Protein AF-X6F5I8-F1 (afdb_monomer)

Mean predicted aligned error: 5.51 Å

Solvent-accessible surface area (backbone atoms only — not comparable to full-atom values): 9356 Å² total; per-residue (Å²): 115,77,72,53,68,71,57,50,48,56,45,33,54,52,54,50,56,50,34,59,76,64,43,52,84,74,47,50,75,66,53,51,53,50,50,47,50,49,48,40,67,35,57,87,44,19,46,54,45,37,76,39,42,62,64,88,47,36,48,54,44,46,50,69,64,48,44,43,56,51,59,52,51,62,67,62,45,57,64,66,54,29,56,79,69,73,42,61,95,81,60,56,66,75,42,80,44,80,78,56,20,33,38,31,32,71,86,34,40,27,37,26,38,45,47,38,90,46,44,68,58,36,52,48,51,36,38,56,48,23,73,76,52,47,42,32,36,36,41,35,25,31,68,24,61,74,80,46,66,44,71,72,52,40,46,58,56,52,52,52,31,50,78,60,60,33,76,38,81,44,82,37,107

Foldseek 3Di:
DDDDPVLLVVLLVVVLVVCVVVVVQPDDPVRVVVVLVVQCPDCSRVVSVVVVDPSVCSSVCCPVPRCVVVVQVVQLDCVVVCVVVVHDPPFAFPDFDRVQTWTQTPQQETEGEDAPVCLVRRLVVLLVVVVVTGAQEEYEHEPCPDQNPDPVSVVVSVVSSVVSRYNYYHYHD

Radius of gyration: 19.15 Å; Cα contacts (8 Å, |Δi|>4): 226; chains: 1; bounding box: 44×35×49 Å

pLDDT: mean 92.98, std 5.86, range [57.12, 98.31]

Structure (mmCIF, N/CA/C/O backbone):
data_AF-X6F5I8-F1
#
_entry.id   AF-X6F5I8-F1
#
loop_
_atom_site.group_PDB
_atom_site.id
_atom_site.type_symbol
_atom_site.label_atom_id
_atom_site.label_alt_id
_atom_site.label_comp_id
_atom_site.label_asym_id
_atom_site.label_entity_id
_atom_site.label_seq_id
_atom_site.pdbx_PDB_ins_code
_atom_site.Cartn_x
_atom_site.Cartn_y
_atom_site.Cartn_z
_atom_site.occupancy
_atom_site.B_iso_or_equiv
_atom_site.auth_seq_id
_atom_site.auth_comp_id
_atom_site.auth_asym_id
_atom_site.auth_atom_id
_atom_site.pdbx_PDB_model_num
ATOM 1 N N . MET A 1 1 ? -8.948 -4.725 31.189 1.00 57.12 1 MET A N 1
ATOM 2 C CA . MET A 1 1 ? -9.570 -5.929 30.594 1.00 57.12 1 MET A CA 1
ATOM 3 C C . MET A 1 1 ? -9.121 -6.039 29.146 1.00 57.12 1 MET A C 1
ATOM 5 O O . MET A 1 1 ? -8.841 -5.011 28.542 1.00 57.12 1 MET A O 1
ATOM 9 N N . SER A 1 2 ? -8.988 -7.248 28.600 1.00 82.06 2 SER A N 1
ATOM 10 C CA . SER A 1 2 ? -8.694 -7.448 27.177 1.00 82.06 2 SER A CA 1
ATOM 11 C C . SER A 1 2 ? -9.994 -7.665 26.400 1.00 82.06 2 SER A C 1
ATOM 13 O O . SER A 1 2 ? -10.927 -8.293 26.896 1.00 82.06 2 SER A O 1
ATOM 15 N N . VAL A 1 3 ? -10.069 -7.135 25.177 1.00 90.00 3 VAL A N 1
ATOM 16 C CA . VAL A 1 3 ? -11.210 -7.378 24.282 1.00 90.00 3 VAL A CA 1
ATOM 17 C C . VAL A 1 3 ? -11.253 -8.873 23.934 1.00 90.00 3 VAL A C 1
ATOM 19 O O . VAL A 1 3 ? -10.246 -9.387 23.434 1.00 90.00 3 VAL A O 1
ATOM 22 N N . PRO A 1 4 ? -12.383 -9.579 24.136 1.00 95.12 4 PRO A N 1
ATOM 23 C CA . PRO A 1 4 ? -12.500 -10.988 23.775 1.00 95.12 4 PRO A CA 1
ATOM 24 C C . PRO A 1 4 ? -12.193 -11.236 22.293 1.00 95.12 4 PRO A C 1
ATOM 26 O O . PRO A 1 4 ? -12.643 -10.490 21.422 1.00 95.12 4 PRO A O 1
ATOM 29 N N . THR A 1 5 ? -11.482 -12.323 21.982 1.00 93.69 5 THR A N 1
ATOM 30 C CA . THR A 1 5 ? -10.997 -12.621 20.620 1.00 93.69 5 THR A CA 1
ATOM 31 C C . THR A 1 5 ? -12.113 -12.652 19.574 1.00 93.69 5 THR A C 1
ATOM 33 O O . THR A 1 5 ? -11.933 -12.137 18.471 1.00 93.69 5 THR A O 1
ATOM 36 N N . LYS A 1 6 ? -13.288 -13.197 19.922 1.00 94.62 6 LYS A N 1
ATOM 37 C CA . LYS A 1 6 ? -14.459 -13.244 19.030 1.00 94.62 6 LYS A CA 1
ATOM 38 C C . LYS A 1 6 ? -14.972 -11.842 18.680 1.00 94.62 6 LYS A C 1
ATOM 40 O O . LYS A 1 6 ? -15.241 -11.571 17.515 1.00 94.62 6 LYS A O 1
ATOM 45 N N . ILE A 1 7 ? -15.047 -10.951 19.671 1.00 94.88 7 ILE A N 1
ATOM 46 C CA . ILE A 1 7 ? -15.461 -9.552 19.486 1.00 94.88 7 ILE A CA 1
ATOM 47 C C . ILE A 1 7 ? -14.418 -8.800 18.665 1.00 94.88 7 ILE A C 1
ATOM 49 O O . ILE A 1 7 ? -14.757 -8.147 17.682 1.00 94.88 7 ILE A O 1
ATOM 53 N N . LYS A 1 8 ? -13.135 -8.962 19.008 1.00 94.81 8 LYS A N 1
ATOM 54 C CA . LYS A 1 8 ? -12.023 -8.372 18.259 1.00 94.81 8 LYS A CA 1
ATOM 55 C C . LYS A 1 8 ? -12.079 -8.759 16.781 1.00 94.81 8 LYS A C 1
ATOM 57 O O . LYS A 1 8 ? -11.935 -7.886 15.932 1.00 94.81 8 LYS A O 1
ATOM 62 N N . LYS A 1 9 ? -12.296 -10.044 16.479 1.00 94.81 9 LYS A N 1
ATOM 63 C CA . LYS A 1 9 ? -12.412 -10.543 15.103 1.00 94.81 9 LYS A CA 1
ATOM 64 C C . LYS A 1 9 ? -13.622 -9.939 14.386 1.00 94.81 9 LYS A C 1
ATOM 66 O O . LYS A 1 9 ? -13.445 -9.381 13.316 1.00 94.81 9 LYS A O 1
ATOM 71 N N . ALA A 1 10 ? -14.806 -9.958 14.997 1.00 96.19 10 ALA A N 1
ATOM 72 C CA . ALA A 1 10 ? -16.014 -9.400 14.382 1.00 96.19 10 ALA A CA 1
ATOM 73 C C . ALA A 1 10 ? -15.878 -7.903 14.044 1.00 96.19 10 ALA A C 1
ATOM 75 O O . ALA A 1 10 ? -16.260 -7.472 12.958 1.00 96.19 10 ALA A O 1
ATOM 76 N N . ILE A 1 11 ? -15.293 -7.111 14.949 1.00 96.81 11 ILE A N 1
ATOM 77 C CA . ILE A 1 11 ? -15.052 -5.681 14.712 1.00 96.81 11 ILE A CA 1
ATOM 78 C C . ILE A 1 11 ? -13.969 -5.482 13.649 1.00 96.81 11 ILE A C 1
ATOM 80 O O . ILE A 1 11 ? -14.119 -4.623 12.785 1.00 96.81 11 ILE A O 1
ATOM 84 N N . LYS A 1 12 ? -12.895 -6.282 13.683 1.00 95.81 12 LYS A N 1
ATOM 85 C CA . LYS A 1 12 ? -11.841 -6.261 12.662 1.00 95.81 12 LYS A CA 1
ATOM 86 C C . LYS A 1 12 ? -12.433 -6.496 11.269 1.00 95.81 12 LYS A C 1
ATOM 88 O O . LYS A 1 12 ? -12.223 -5.666 10.394 1.00 95.81 12 LYS A O 1
ATOM 93 N N . ASP A 1 13 ? -13.189 -7.574 11.092 1.00 95.00 13 ASP A N 1
ATOM 94 C CA . ASP A 1 13 ? -13.764 -7.960 9.799 1.00 95.00 13 ASP A CA 1
ATOM 95 C C . ASP A 1 13 ? -14.712 -6.865 9.272 1.00 95.00 13 ASP A C 1
ATOM 97 O O . ASP A 1 13 ? -14.664 -6.509 8.096 1.00 95.00 13 ASP A O 1
ATOM 101 N N . ARG A 1 14 ? -15.500 -6.244 10.162 1.00 96.12 14 ARG A N 1
ATOM 102 C CA . ARG A 1 14 ? -16.366 -5.105 9.820 1.00 96.12 14 ARG A CA 1
ATOM 103 C C . ARG A 1 14 ? -15.580 -3.881 9.356 1.00 96.12 14 ARG A C 1
ATOM 105 O O . ARG A 1 14 ? -15.901 -3.313 8.318 1.00 96.12 14 ARG A O 1
ATOM 112 N N . LEU A 1 15 ? -14.557 -3.488 10.115 1.00 96.38 15 LEU A N 1
ATOM 113 C CA . LEU A 1 15 ? -13.704 -2.347 9.776 1.00 96.38 15 LEU A CA 1
ATOM 114 C C . LEU A 1 15 ? -12.985 -2.553 8.442 1.00 96.38 15 LEU A C 1
ATOM 116 O O . LEU A 1 15 ? -12.789 -1.595 7.707 1.00 96.38 15 LEU A O 1
ATOM 120 N N . TRP A 1 16 ? -12.583 -3.786 8.133 1.00 95.69 16 TRP A N 1
ATOM 121 C CA . TRP A 1 16 ? -11.890 -4.104 6.886 1.00 95.69 16 TRP A CA 1
ATOM 122 C C . TRP A 1 16 ? -12.835 -4.039 5.691 1.00 95.69 16 TRP A C 1
ATOM 124 O O . TRP A 1 16 ? -12.502 -3.389 4.708 1.00 95.69 16 TRP A O 1
ATOM 134 N N . ALA A 1 17 ? -14.039 -4.605 5.811 1.00 93.88 17 ALA A N 1
ATOM 135 C CA . ALA A 1 17 ? -15.063 -4.488 4.775 1.00 93.88 17 ALA A CA 1
ATOM 136 C C . ALA A 1 17 ? -15.439 -3.022 4.503 1.00 93.88 17 ALA A C 1
ATOM 138 O O . ALA A 1 17 ? -15.605 -2.609 3.357 1.00 93.88 17 ALA A O 1
ATOM 139 N N . GLU A 1 18 ? -15.539 -2.206 5.553 1.00 95.31 18 GLU A N 1
ATOM 140 C CA . GLU A 1 18 ? -15.801 -0.778 5.397 1.00 95.31 18 GLU A CA 1
ATOM 141 C C . GLU A 1 18 ? -14.605 -0.039 4.784 1.00 95.31 18 GLU A C 1
ATOM 143 O O . GLU A 1 18 ? -14.787 0.776 3.885 1.00 95.31 18 GLU A O 1
ATOM 148 N N . ALA A 1 19 ? -13.377 -0.360 5.196 1.00 93.50 19 ALA A N 1
ATOM 149 C CA . ALA A 1 19 ? -12.166 0.181 4.589 1.00 93.50 19 ALA A CA 1
ATOM 150 C C . ALA A 1 19 ? -12.080 -0.140 3.084 1.00 93.50 19 ALA A C 1
ATOM 152 O O . ALA A 1 19 ? -11.739 0.743 2.295 1.00 93.50 19 ALA A O 1
ATOM 153 N N . ASP A 1 20 ? -12.448 -1.353 2.670 1.00 88.88 20 ASP A N 1
ATOM 154 C CA . ASP A 1 20 ? -12.521 -1.728 1.255 1.00 88.88 20 ASP A CA 1
ATOM 155 C C . ASP A 1 20 ? -13.576 -0.905 0.504 1.00 88.88 20 ASP A C 1
ATOM 157 O O . ASP A 1 20 ? -13.262 -0.306 -0.527 1.00 88.88 20 ASP A O 1
ATOM 161 N N . ASN A 1 21 ? -14.789 -0.778 1.056 1.00 91.44 21 ASN A N 1
ATOM 162 C CA . ASN A 1 21 ? -15.866 0.032 0.467 1.00 91.44 21 ASN A CA 1
ATOM 163 C C . ASN A 1 21 ? -15.477 1.509 0.309 1.00 91.44 21 ASN A C 1
ATOM 165 O O . ASN A 1 21 ? -15.855 2.161 -0.661 1.00 91.44 21 ASN A O 1
ATOM 169 N N . LEU A 1 22 ? -14.703 2.036 1.256 1.00 90.19 22 LEU A N 1
ATOM 170 C CA . LEU A 1 22 ? -14.212 3.411 1.242 1.00 90.19 22 LEU A CA 1
ATOM 171 C C . LEU A 1 22 ? -13.005 3.622 0.326 1.00 90.19 22 LEU A C 1
ATOM 173 O O . LEU A 1 22 ? -12.525 4.750 0.217 1.00 90.19 22 LEU A O 1
ATOM 177 N N . SER A 1 23 ? -12.476 2.559 -0.291 1.00 84.00 23 SER A N 1
ATOM 178 C CA . SER A 1 23 ? -11.173 2.590 -0.957 1.00 84.00 23 SER A CA 1
ATOM 179 C C . SER A 1 23 ? -10.113 3.211 -0.042 1.00 84.00 23 SER A C 1
ATOM 181 O O . SER A 1 23 ? -9.436 4.168 -0.403 1.00 84.00 23 SER A O 1
ATOM 183 N N . TRP A 1 24 ? -9.972 2.680 1.177 1.00 88.44 24 TRP A N 1
ATOM 184 C CA . TRP A 1 24 ? -9.207 3.282 2.278 1.00 88.44 24 TRP A CA 1
ATOM 185 C C . TRP A 1 24 ? -7.829 3.832 1.888 1.00 88.44 24 TRP A C 1
ATOM 187 O O . TRP A 1 24 ? -7.364 4.829 2.439 1.00 88.44 24 TRP A O 1
ATOM 197 N N . TRP A 1 25 ? -7.158 3.207 0.924 1.00 78.44 25 TRP A N 1
ATOM 198 C CA . TRP A 1 25 ? -5.868 3.653 0.404 1.00 78.44 25 TRP A CA 1
ATOM 199 C C . TRP A 1 25 ? -5.889 5.021 -0.265 1.00 78.44 25 TRP A C 1
ATOM 201 O O . TRP A 1 25 ? -4.977 5.804 -0.004 1.00 78.44 25 TRP A O 1
ATOM 211 N N . SER A 1 26 ? -6.915 5.323 -1.059 1.00 75.31 26 SER A N 1
ATOM 212 C CA . SER A 1 26 ? -7.044 6.597 -1.773 1.00 75.31 26 SER A CA 1
ATOM 213 C C . SER A 1 26 ? -7.538 7.734 -0.881 1.00 75.31 26 SER A C 1
ATOM 215 O O . SER A 1 26 ? -7.521 8.889 -1.295 1.00 75.31 26 SER A O 1
ATOM 217 N N . LEU A 1 27 ? -7.968 7.440 0.350 1.00 83.56 27 LEU A N 1
ATOM 218 C CA . LEU A 1 27 ? -8.405 8.474 1.280 1.00 83.56 27 LEU A CA 1
ATOM 219 C C . LEU A 1 27 ? -7.241 9.360 1.736 1.00 83.56 27 LEU A C 1
ATOM 221 O O . LEU A 1 27 ? -6.158 8.877 2.107 1.00 83.56 27 LEU A O 1
ATOM 225 N N . SER A 1 28 ? -7.515 10.664 1.805 1.00 81.44 28 SER A N 1
ATOM 226 C CA . SER A 1 28 ? -6.596 11.641 2.378 1.00 81.44 28 SER A CA 1
ATOM 227 C C . SER A 1 28 ? -6.366 11.381 3.873 1.00 81.44 28 SER A C 1
ATOM 229 O O . SER A 1 28 ? -7.128 10.679 4.545 1.00 81.44 28 SER A O 1
ATOM 231 N N . ALA A 1 29 ? -5.311 11.969 4.441 1.00 85.44 29 ALA A N 1
ATOM 232 C CA . ALA A 1 29 ? -5.072 11.886 5.883 1.00 85.44 29 ALA A CA 1
ATOM 233 C C . ALA A 1 29 ? -6.224 12.502 6.708 1.00 85.44 29 ALA A C 1
ATOM 235 O O . ALA A 1 29 ? -6.531 12.013 7.801 1.00 85.44 29 ALA A O 1
ATOM 236 N N . ALA A 1 30 ? -6.878 13.540 6.173 1.00 87.12 30 ALA A N 1
ATOM 237 C CA . ALA A 1 30 ? -8.037 14.178 6.790 1.00 87.12 30 ALA A CA 1
ATOM 238 C C . ALA A 1 30 ? -9.259 13.248 6.772 1.00 87.12 30 ALA A C 1
ATOM 240 O O . ALA A 1 30 ? -9.881 13.040 7.815 1.00 87.12 30 ALA A O 1
ATOM 241 N N . ASP A 1 31 ? -9.535 12.599 5.639 1.00 91.00 31 ASP A N 1
ATOM 242 C CA . ASP A 1 31 ? -10.644 11.646 5.518 1.00 91.00 31 ASP A CA 1
ATOM 243 C C . ASP A 1 31 ? -10.436 10.434 6.424 1.00 91.00 31 ASP A C 1
ATOM 245 O O . ASP A 1 31 ? -11.328 10.067 7.187 1.00 91.00 31 ASP A O 1
ATOM 249 N N . LYS A 1 32 ? -9.225 9.862 6.439 1.00 93.56 32 LYS A N 1
ATOM 250 C CA . LYS A 1 32 ? -8.863 8.777 7.369 1.00 93.56 32 LYS A CA 1
ATOM 251 C C . LYS A 1 32 ? -9.094 9.198 8.822 1.00 93.56 32 LYS A C 1
ATOM 253 O O . LYS A 1 32 ? -9.640 8.431 9.611 1.00 93.56 32 LYS A O 1
ATOM 258 N N . THR A 1 33 ? -8.715 10.427 9.182 1.00 94.81 33 THR A N 1
ATOM 259 C CA . THR A 1 33 ? -8.944 10.984 10.525 1.00 94.81 33 THR A CA 1
ATOM 260 C C . THR A 1 33 ? -10.429 11.072 10.860 1.00 94.81 33 THR A C 1
ATOM 262 O O . THR A 1 33 ? -10.804 10.668 11.961 1.00 94.81 33 THR A O 1
ATOM 265 N N . ARG A 1 34 ? -11.259 11.530 9.914 1.00 96.50 34 ARG A N 1
ATOM 266 C CA . ARG A 1 34 ? -12.718 11.597 10.045 1.00 96.50 34 ARG A CA 1
ATOM 267 C C . ARG A 1 34 ? -13.335 10.213 10.245 1.00 96.50 34 ARG A C 1
ATOM 269 O O . ARG A 1 34 ? -14.120 10.048 11.173 1.00 96.50 34 ARG A O 1
ATOM 276 N N . TYR A 1 35 ? -12.952 9.213 9.453 1.00 97.38 35 TYR A N 1
ATOM 277 C CA . TYR A 1 35 ? -13.476 7.850 9.609 1.00 97.38 35 TYR A CA 1
ATOM 278 C C . TYR A 1 35 ? -13.072 7.204 10.934 1.00 97.38 35 TYR A C 1
ATOM 280 O O . TYR A 1 35 ? -13.893 6.539 11.556 1.00 97.38 35 TYR A O 1
ATOM 288 N N . TYR A 1 36 ? -11.862 7.463 11.441 1.00 96.81 36 TYR A N 1
ATOM 289 C CA . TYR A 1 36 ? -11.508 7.017 12.791 1.00 96.81 36 TYR A CA 1
ATOM 290 C C . TYR A 1 36 ? -12.424 7.605 13.869 1.00 96.81 36 TYR A C 1
ATOM 292 O O . TYR A 1 36 ? -12.729 6.909 14.837 1.00 96.81 36 TYR A O 1
ATOM 300 N N . THR A 1 37 ? -12.847 8.863 13.724 1.00 96.12 37 THR A N 1
ATOM 301 C CA . THR A 1 37 ? -13.829 9.477 14.628 1.00 96.12 37 THR A CA 1
ATOM 302 C C . THR A 1 37 ? -15.187 8.797 14.486 1.00 96.12 37 THR A C 1
ATOM 304 O O . THR A 1 37 ? -15.701 8.304 15.485 1.00 96.12 37 THR A O 1
ATOM 307 N N . ILE A 1 38 ? -15.691 8.642 13.254 1.00 96.94 38 ILE A N 1
ATOM 308 C CA . ILE A 1 38 ? -16.962 7.950 12.970 1.00 96.94 38 ILE A CA 1
ATOM 309 C C . ILE A 1 38 ? -16.979 6.560 13.619 1.00 96.94 38 ILE A C 1
ATOM 311 O O . ILE A 1 38 ? -17.866 6.259 14.406 1.00 96.94 38 ILE A O 1
ATOM 315 N N . TRP A 1 39 ? -15.960 5.730 13.390 1.00 97.44 39 TRP A N 1
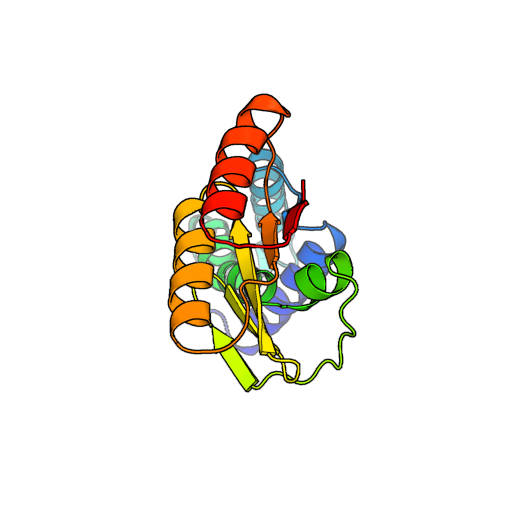ATOM 316 C CA . TRP A 1 39 ? -15.889 4.385 13.972 1.00 97.44 39 TRP A CA 1
ATOM 317 C C . TRP A 1 39 ? -15.800 4.366 15.498 1.00 97.44 39 TRP A C 1
ATOM 319 O O . TRP A 1 39 ? -16.257 3.413 16.127 1.00 97.44 39 TRP A O 1
ATOM 329 N N . THR A 1 40 ? -15.212 5.401 16.098 1.00 96.81 40 THR A N 1
ATOM 330 C CA . THR A 1 40 ? -15.149 5.543 17.559 1.00 96.81 40 THR A CA 1
ATOM 331 C C . THR A 1 40 ? -16.515 5.913 18.146 1.00 96.81 40 THR A C 1
ATOM 333 O O . THR A 1 40 ? -16.812 5.531 19.274 1.00 96.81 40 THR A O 1
ATOM 336 N N . GLU A 1 41 ? -17.358 6.615 17.392 1.00 95.81 41 GLU A N 1
ATOM 337 C CA . GLU A 1 41 ? -18.697 7.048 17.815 1.00 95.81 41 GLU A CA 1
ATOM 338 C C . GLU A 1 41 ? -19.789 6.018 17.472 1.00 95.81 41 GLU A C 1
ATOM 340 O O . GLU A 1 41 ? -20.812 5.942 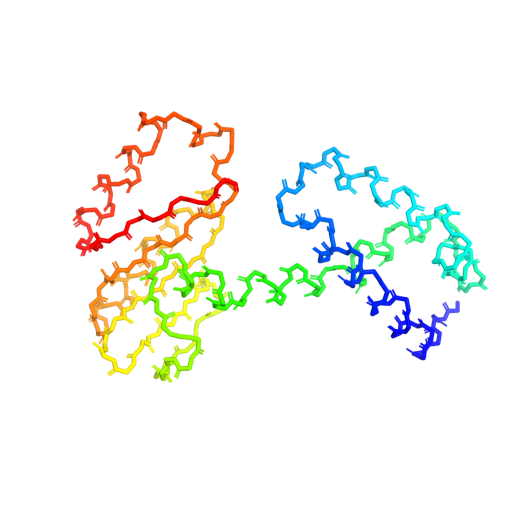18.154 1.00 95.81 41 GLU A O 1
ATOM 345 N N . THR A 1 42 ? -19.564 5.173 16.462 1.00 95.88 42 THR A N 1
ATOM 346 C CA . THR A 1 42 ? -20.486 4.104 16.058 1.00 95.88 42 THR A CA 1
ATOM 347 C C . THR A 1 42 ? -20.684 3.086 17.182 1.00 95.88 42 THR A C 1
ATOM 349 O O . THR A 1 42 ? -19.735 2.453 17.656 1.00 95.88 42 THR A O 1
ATOM 352 N N . LYS A 1 43 ? -21.942 2.862 17.577 1.00 95.44 43 LYS A N 1
ATOM 353 C CA . LYS A 1 43 ? -22.311 1.982 18.696 1.00 95.44 43 LYS A CA 1
ATOM 354 C C . LYS A 1 43 ? -21.790 0.554 18.517 1.00 95.44 43 LYS A C 1
ATOM 356 O O . LYS A 1 43 ? -21.301 -0.047 19.470 1.00 95.44 43 LYS A O 1
ATOM 361 N N . GLU A 1 44 ? -21.843 0.030 17.298 1.00 94.88 44 GLU A N 1
ATOM 362 C CA . GLU A 1 44 ? -21.447 -1.337 16.948 1.00 94.88 44 GLU A CA 1
ATOM 363 C C . GLU A 1 44 ? -19.926 -1.551 16.923 1.00 94.88 44 GLU A C 1
ATOM 365 O O . GLU A 1 44 ? -19.474 -2.695 16.873 1.00 94.88 44 GLU A O 1
ATOM 370 N N . VAL A 1 45 ? -19.137 -0.472 16.945 1.00 95.88 45 VAL A N 1
ATOM 371 C CA . VAL A 1 45 ? -17.669 -0.515 16.936 1.00 95.88 45 VAL A CA 1
ATOM 372 C C . VAL A 1 45 ? -17.135 0.112 18.216 1.00 95.88 45 VAL A C 1
ATOM 374 O O . VAL A 1 45 ? -16.681 -0.602 19.111 1.00 95.88 45 VAL A O 1
ATOM 377 N N . GLY A 1 46 ? -17.214 1.435 18.334 1.00 95.12 46 GLY A N 1
ATOM 378 C CA . GLY A 1 46 ? -16.684 2.170 19.469 1.00 95.12 46 GLY A CA 1
ATOM 379 C C . GLY A 1 46 ? -17.448 1.926 20.764 1.00 95.12 46 GLY A C 1
ATOM 380 O O . GLY A 1 46 ? -16.817 1.745 21.803 1.00 95.12 46 GLY A O 1
ATOM 381 N N . GLY A 1 47 ? -18.778 1.801 20.707 1.00 95.38 47 GLY A N 1
ATOM 382 C CA . GLY A 1 47 ? -19.593 1.454 21.880 1.00 95.38 47 GLY A CA 1
ATOM 383 C C . GLY A 1 47 ? -19.266 0.064 22.440 1.00 95.38 47 GLY A C 1
ATOM 384 O O . GLY A 1 47 ? -19.079 -0.105 23.649 1.00 95.38 47 GLY A O 1
ATOM 385 N N . VAL A 1 48 ? -19.114 -0.928 21.556 1.00 96.12 48 VAL A N 1
ATOM 386 C CA . VAL A 1 48 ? -18.694 -2.284 21.942 1.00 96.12 48 VAL A CA 1
ATOM 387 C C . VAL A 1 48 ? -17.284 -2.265 22.531 1.00 96.12 48 VAL A C 1
ATOM 389 O O . VAL A 1 48 ? -17.078 -2.807 23.613 1.00 96.12 48 VAL A O 1
ATOM 392 N N . LEU A 1 49 ? -16.313 -1.620 21.874 1.00 96.25 49 LEU A N 1
ATOM 393 C CA . LEU A 1 49 ? -14.939 -1.534 22.386 1.00 96.25 49 LEU A CA 1
ATOM 394 C C . LEU A 1 49 ? -14.866 -0.793 23.728 1.00 96.25 49 LEU A C 1
ATOM 396 O O . LEU A 1 49 ? -14.186 -1.270 24.634 1.00 96.25 49 LEU A O 1
ATOM 400 N N . GLY A 1 50 ? -15.604 0.308 23.884 1.00 95.69 50 GLY A N 1
ATOM 401 C CA . GLY A 1 50 ? -15.669 1.105 25.113 1.00 95.69 50 GLY A CA 1
ATOM 402 C C . GLY A 1 50 ? -16.266 0.361 26.311 1.00 95.69 50 GLY A C 1
ATOM 403 O O . GLY A 1 50 ? -16.045 0.757 27.449 1.00 95.69 50 GLY A O 1
ATOM 404 N N . SER A 1 51 ? -16.956 -0.761 26.082 1.00 94.75 51 SER A N 1
ATOM 405 C CA . SER A 1 51 ? -17.399 -1.660 27.159 1.00 94.75 51 SER A CA 1
ATOM 406 C C . SER A 1 51 ? -16.257 -2.521 27.728 1.00 94.75 51 SER A C 1
ATOM 408 O O . SER A 1 51 ? -16.397 -3.099 28.802 1.00 94.75 51 SER A O 1
ATOM 410 N N . TYR A 1 52 ? -15.123 -2.622 27.022 1.00 94.69 52 TYR A N 1
ATOM 411 C CA . TYR A 1 52 ? -13.972 -3.455 27.399 1.00 94.69 52 TYR A CA 1
ATOM 412 C C . TYR A 1 52 ? -12.687 -2.659 27.681 1.00 94.69 52 TYR A C 1
ATOM 414 O O . TYR A 1 52 ? -11.738 -3.217 28.240 1.00 94.69 52 TYR A O 1
ATOM 422 N N . MET A 1 53 ? -12.622 -1.385 27.289 1.00 94.69 53 MET A N 1
ATOM 423 C CA . MET A 1 53 ? -11.466 -0.504 27.490 1.00 94.69 53 MET A CA 1
ATOM 424 C C . MET A 1 53 ? -11.898 0.941 27.743 1.00 94.69 53 MET A C 1
ATOM 426 O O . MET A 1 53 ? -13.042 1.297 27.484 1.00 94.69 53 MET A O 1
ATOM 430 N N . ASP A 1 54 ? -10.965 1.781 28.200 1.00 94.31 54 ASP A N 1
ATOM 431 C CA . ASP A 1 54 ? -11.201 3.223 28.322 1.00 94.31 54 ASP A CA 1
ATOM 432 C C . ASP A 1 54 ? -11.652 3.793 26.957 1.00 94.31 54 ASP A C 1
ATOM 434 O O . ASP A 1 54 ? -10.929 3.621 25.967 1.00 94.31 54 ASP A O 1
ATOM 438 N N . PRO A 1 55 ? -12.806 4.486 26.874 1.00 90.88 55 PRO A N 1
ATOM 439 C CA . PRO A 1 55 ? -13.269 5.144 25.653 1.00 90.88 55 PRO A CA 1
ATOM 440 C C . PRO A 1 55 ? -12.205 6.016 24.967 1.00 90.88 55 PRO A C 1
ATOM 442 O O . PRO A 1 55 ? -12.146 6.073 23.739 1.00 90.88 55 PRO A O 1
ATOM 445 N N . ARG A 1 56 ? -11.293 6.633 25.731 1.00 91.69 56 ARG A N 1
ATOM 446 C CA . ARG A 1 56 ? -10.175 7.441 25.207 1.00 91.69 56 ARG A CA 1
ATOM 447 C C . ARG A 1 56 ? -9.155 6.613 24.419 1.00 91.69 56 ARG A C 1
ATOM 449 O O . ARG A 1 56 ? -8.450 7.152 23.568 1.00 91.69 56 ARG A O 1
ATOM 456 N N . GLN A 1 57 ? -9.075 5.307 24.674 1.00 95.38 57 GLN A N 1
ATOM 457 C CA . GLN A 1 57 ? -8.165 4.378 23.998 1.00 95.38 57 GLN A CA 1
ATOM 458 C C . GLN A 1 57 ? -8.781 3.722 22.758 1.00 95.38 57 GLN A C 1
ATOM 460 O O . GLN A 1 57 ? -8.038 3.199 21.927 1.00 95.38 57 GLN A O 1
ATOM 465 N N . VAL A 1 58 ? -10.105 3.783 22.579 1.00 96.31 58 VAL A N 1
ATOM 466 C CA . VAL A 1 58 ? -10.822 3.112 21.480 1.00 96.31 58 VAL A CA 1
ATOM 467 C C . VAL A 1 58 ? -10.281 3.529 20.115 1.00 96.31 58 VAL A C 1
ATOM 469 O O . VAL A 1 58 ? -9.926 2.673 19.305 1.00 96.31 58 VAL A O 1
ATOM 472 N N . ARG A 1 59 ? -10.124 4.836 19.873 1.00 96.75 59 ARG A N 1
ATOM 473 C CA . ARG A 1 59 ? -9.597 5.346 18.597 1.00 96.75 59 ARG A CA 1
ATOM 474 C C . ARG A 1 59 ? -8.192 4.819 18.299 1.00 96.75 59 ARG A C 1
ATOM 476 O O . ARG A 1 59 ? -7.889 4.436 17.169 1.00 96.75 59 ARG A O 1
ATOM 483 N N . VAL A 1 60 ? -7.328 4.798 19.316 1.00 95.62 60 VAL A N 1
ATOM 484 C CA . VAL A 1 60 ? -5.956 4.278 19.204 1.00 95.62 60 VAL A CA 1
ATOM 485 C C . VAL A 1 60 ? -5.982 2.776 18.934 1.00 95.62 60 VAL A C 1
ATOM 487 O O . VAL A 1 60 ? -5.265 2.302 18.057 1.00 95.62 60 VAL A O 1
ATOM 490 N N . TYR A 1 61 ? -6.855 2.034 19.612 1.00 96.25 61 TYR A N 1
ATOM 491 C CA . TYR A 1 61 ? -7.019 0.599 19.416 1.00 96.25 61 TYR A CA 1
ATOM 492 C C . TYR A 1 61 ? -7.486 0.255 17.996 1.00 96.25 61 TYR A C 1
ATOM 494 O O . TYR A 1 61 ? -6.884 -0.601 17.342 1.00 96.25 61 TYR A O 1
ATOM 502 N N . ILE A 1 62 ? -8.497 0.963 17.481 1.00 96.62 62 ILE A N 1
ATOM 503 C CA . ILE A 1 62 ? -8.974 0.820 16.098 1.00 96.62 62 ILE A CA 1
ATOM 504 C C . ILE A 1 62 ? -7.811 1.035 15.122 1.00 96.62 62 ILE A C 1
ATOM 506 O O . ILE A 1 62 ? -7.517 0.158 14.308 1.00 96.62 62 ILE A O 1
ATOM 510 N N . LYS A 1 63 ? -7.100 2.160 15.248 1.00 94.94 63 LYS A N 1
ATOM 511 C CA . LYS A 1 63 ? -5.995 2.531 14.356 1.00 94.94 63 LYS A CA 1
ATOM 512 C C . LYS A 1 63 ? -4.829 1.537 14.420 1.00 94.94 63 LYS A C 1
ATOM 514 O O . LYS A 1 63 ? -4.456 0.946 13.408 1.00 94.94 63 LYS A O 1
ATOM 519 N N . ASP A 1 64 ? -4.250 1.344 15.602 1.00 94.25 64 ASP A N 1
ATOM 520 C CA . ASP A 1 64 ? -2.956 0.672 15.760 1.00 94.25 64 ASP A CA 1
ATOM 521 C C . ASP A 1 64 ? -3.063 -0.849 15.911 1.00 94.25 64 ASP A C 1
ATOM 523 O O . ASP A 1 64 ? -2.093 -1.554 15.622 1.00 94.25 64 ASP A O 1
ATOM 527 N N . THR A 1 65 ? -4.230 -1.369 16.312 1.00 93.88 65 THR A N 1
ATOM 528 C CA . THR A 1 65 ? -4.440 -2.812 16.517 1.00 93.88 65 THR A CA 1
ATOM 529 C C . THR A 1 65 ? -5.317 -3.445 15.442 1.00 93.88 65 THR A C 1
ATOM 531 O O . THR A 1 65 ? -4.991 -4.535 14.972 1.00 93.88 65 THR A O 1
ATOM 534 N N . LEU A 1 66 ? -6.426 -2.805 15.052 1.00 95.00 66 LEU A N 1
ATOM 535 C CA . LEU A 1 66 ? -7.406 -3.421 14.146 1.00 95.00 66 LEU A CA 1
ATOM 536 C C . LEU A 1 66 ? -7.145 -3.094 12.673 1.00 95.00 66 LEU A C 1
ATOM 538 O O . LEU A 1 66 ? -7.216 -3.992 11.833 1.00 95.00 66 LEU A O 1
ATOM 542 N N . LEU A 1 67 ? -6.790 -1.845 12.360 1.00 94.25 67 LEU A N 1
ATOM 543 C CA . LEU A 1 67 ? -6.593 -1.392 10.979 1.00 94.25 67 LEU A CA 1
ATOM 544 C C . LEU A 1 67 ? -5.134 -1.450 10.507 1.00 94.25 67 LEU A C 1
ATOM 546 O O . LEU A 1 67 ? -4.849 -1.561 9.316 1.00 94.25 67 LEU A O 1
ATOM 550 N N . LYS A 1 68 ? -4.170 -1.432 11.427 1.00 90.44 68 LYS A N 1
ATOM 551 C CA . LYS A 1 68 ? -2.753 -1.579 11.072 1.00 90.44 68 LYS A CA 1
ATOM 552 C C . LYS A 1 68 ? -2.451 -2.861 10.277 1.00 90.44 68 LYS A C 1
ATOM 554 O O . LYS A 1 68 ? -1.708 -2.759 9.303 1.00 90.44 68 LYS A O 1
ATOM 559 N N . PRO A 1 69 ? -3.000 -4.049 10.606 1.00 90.56 69 PRO A N 1
ATOM 560 C CA . PRO A 1 69 ? -2.767 -5.233 9.786 1.00 90.56 69 PRO A CA 1
ATOM 561 C C . PRO A 1 69 ? -3.440 -5.137 8.408 1.00 90.56 69 PRO A C 1
ATOM 563 O O . PRO A 1 69 ? -2.806 -5.538 7.445 1.00 90.56 69 PRO A O 1
ATOM 566 N N . TYR A 1 70 ? -4.610 -4.487 8.279 1.00 89.50 70 TYR A N 1
ATOM 567 C CA . TYR A 1 70 ? -5.244 -4.219 6.974 1.00 89.50 70 TYR A CA 1
ATOM 568 C C . TYR A 1 70 ? -4.281 -3.459 6.066 1.00 89.50 70 TYR A C 1
ATOM 570 O O . TYR A 1 70 ? -3.902 -3.918 4.997 1.00 89.50 70 TYR A O 1
ATOM 578 N N . THR A 1 71 ? -3.769 -2.326 6.555 1.00 84.56 71 THR A N 1
ATOM 579 C CA . THR A 1 71 ? -2.829 -1.516 5.768 1.00 84.56 71 THR A CA 1
ATOM 580 C C . THR A 1 71 ? -1.534 -2.267 5.423 1.00 84.56 71 THR A C 1
ATOM 582 O O . THR A 1 71 ? -0.930 -2.045 4.375 1.00 84.56 71 THR A O 1
ATOM 585 N N . ARG A 1 72 ? -1.085 -3.202 6.264 1.00 83.06 72 ARG A N 1
ATOM 586 C CA . ARG A 1 72 ? 0.077 -4.046 5.948 1.00 83.06 72 ARG A CA 1
ATOM 587 C C . ARG A 1 72 ? -0.243 -5.081 4.875 1.00 83.06 72 ARG A C 1
ATOM 589 O O . ARG A 1 72 ? 0.526 -5.203 3.931 1.00 83.06 72 ARG A O 1
ATOM 596 N N . GLU A 1 73 ? -1.355 -5.788 5.013 1.00 84.88 73 GLU A N 1
ATOM 597 C CA . GLU A 1 73 ? -1.754 -6.867 4.108 1.00 84.88 73 GLU A CA 1
ATOM 598 C C . GLU A 1 73 ? -2.128 -6.323 2.730 1.00 84.88 73 GLU A C 1
ATOM 600 O O . GLU A 1 73 ? -1.592 -6.782 1.725 1.00 84.88 73 GLU A O 1
ATOM 605 N N . THR A 1 74 ? -2.941 -5.269 2.662 1.00 82.06 74 THR A N 1
ATOM 606 C CA . THR A 1 74 ? -3.348 -4.698 1.377 1.00 82.06 74 THR A CA 1
ATOM 607 C C . THR A 1 74 ? -2.186 -4.018 0.652 1.00 82.06 74 THR A C 1
ATOM 609 O O . THR A 1 74 ? -2.107 -4.113 -0.568 1.00 82.06 74 THR A O 1
ATOM 612 N N . SER A 1 75 ? -1.240 -3.379 1.362 1.00 82.19 75 SER A N 1
ATOM 613 C CA . SER A 1 75 ? -0.041 -2.838 0.692 1.00 82.19 75 SER A CA 1
ATOM 614 C C . SER A 1 75 ? 0.879 -3.932 0.163 1.00 82.19 75 SER A C 1
ATOM 616 O O . SER A 1 75 ? 1.554 -3.702 -0.833 1.00 82.19 75 SER A O 1
ATOM 618 N N . ALA A 1 76 ? 0.900 -5.108 0.795 1.00 84.50 76 ALA A N 1
ATOM 619 C CA . ALA A 1 76 ? 1.670 -6.261 0.336 1.00 84.50 76 ALA A CA 1
ATOM 620 C C . ALA A 1 76 ? 0.959 -7.080 -0.750 1.00 84.50 76 ALA A C 1
ATOM 622 O O . ALA A 1 76 ? 1.560 -8.003 -1.305 1.00 84.50 76 ALA A O 1
ATOM 623 N N . SER A 1 77 ? -0.312 -6.779 -1.036 1.00 87.50 77 SER A N 1
ATOM 624 C CA . SER A 1 77 ? -1.078 -7.489 -2.054 1.00 87.50 77 SER A CA 1
ATOM 625 C C . SER A 1 77 ? -0.548 -7.153 -3.454 1.00 87.50 77 SER A C 1
ATOM 627 O O . SER A 1 77 ? -0.461 -5.972 -3.809 1.00 87.50 77 SER A O 1
ATOM 629 N N . PRO A 1 78 ? -0.208 -8.163 -4.278 1.00 90.88 78 PRO A N 1
ATOM 630 C CA . PRO A 1 78 ? 0.233 -7.942 -5.648 1.00 90.88 78 PRO A CA 1
ATOM 631 C C . PRO A 1 78 ? -0.920 -7.546 -6.577 1.00 90.88 78 PRO A C 1
ATOM 633 O O . PRO A 1 78 ? -0.655 -7.036 -7.660 1.00 90.88 78 PRO A O 1
ATOM 636 N N . GLU A 1 79 ? -2.183 -7.740 -6.182 1.00 89.94 79 GLU A N 1
ATOM 637 C CA . GLU A 1 79 ? -3.341 -7.655 -7.081 1.00 89.94 79 GLU A CA 1
ATOM 638 C C . GLU A 1 79 ? -3.425 -6.328 -7.836 1.00 89.94 79 GLU A C 1
ATOM 640 O O . GLU A 1 79 ? -3.658 -6.311 -9.049 1.00 89.94 79 GLU A O 1
ATOM 645 N N . LYS A 1 80 ? -3.220 -5.208 -7.127 1.00 87.19 80 LYS A N 1
ATOM 646 C CA . LYS A 1 80 ? -3.266 -3.866 -7.722 1.00 87.19 80 LYS A CA 1
ATOM 647 C C . LYS A 1 80 ? -2.092 -3.654 -8.675 1.00 87.19 80 LYS A C 1
ATOM 649 O O . LYS A 1 80 ? -2.301 -3.142 -9.770 1.00 87.19 80 LYS A O 1
ATOM 654 N N . ALA A 1 81 ? -0.888 -4.075 -8.281 1.00 92.62 81 ALA A N 1
ATOM 655 C CA . ALA A 1 81 ? 0.308 -3.979 -9.114 1.00 92.62 81 ALA A CA 1
ATOM 656 C C . ALA A 1 81 ? 0.168 -4.834 -10.382 1.00 92.62 81 ALA A C 1
ATOM 658 O O . ALA A 1 81 ? 0.380 -4.338 -11.483 1.00 92.62 81 ALA A O 1
ATOM 659 N N . PHE A 1 82 ? -0.278 -6.083 -10.247 1.00 94.94 82 PHE A N 1
ATOM 660 C CA . PHE A 1 82 ? -0.516 -6.990 -11.366 1.00 94.94 82 PHE A CA 1
ATOM 661 C C . PHE A 1 82 ? -1.548 -6.411 -12.332 1.00 94.94 82 PHE A C 1
ATOM 663 O O . PHE A 1 82 ? -1.279 -6.304 -13.527 1.00 94.94 82 PHE A O 1
ATOM 670 N N . ARG A 1 83 ? -2.685 -5.932 -11.810 1.00 92.81 83 ARG A N 1
ATOM 671 C CA . ARG A 1 83 ? -3.755 -5.332 -12.615 1.00 92.81 83 ARG A CA 1
ATOM 672 C C . ARG A 1 83 ? -3.249 -4.178 -13.480 1.00 92.81 83 ARG A C 1
ATOM 674 O O . ARG A 1 83 ? -3.518 -4.163 -14.675 1.00 92.81 83 ARG A O 1
ATOM 681 N N . VAL A 1 84 ? -2.500 -3.231 -12.911 1.00 93.44 84 VAL A N 1
ATOM 682 C CA . VAL A 1 84 ? -2.021 -2.052 -13.667 1.00 93.44 84 VAL A CA 1
ATOM 683 C C . VAL A 1 84 ? -0.838 -2.352 -14.590 1.00 93.44 84 VAL A C 1
ATOM 685 O O . VAL A 1 84 ? -0.529 -1.579 -15.499 1.00 93.44 84 VAL A O 1
ATOM 688 N N . LEU A 1 85 ? -0.179 -3.489 -14.380 1.00 95.19 85 LEU A N 1
ATOM 689 C CA . LEU A 1 85 ? 0.861 -4.008 -15.261 1.00 95.19 85 LEU A CA 1
ATOM 690 C C . LEU A 1 85 ? 0.318 -4.960 -16.336 1.00 95.19 85 LEU A C 1
ATOM 692 O O . LEU A 1 85 ? 1.089 -5.360 -17.203 1.00 95.19 85 LEU A O 1
ATOM 696 N N . GLY A 1 86 ? -0.977 -5.298 -16.310 1.00 94.56 86 GLY A N 1
ATOM 697 C CA . GLY A 1 86 ? -1.572 -6.273 -17.229 1.00 94.56 86 GLY A CA 1
ATOM 698 C C . GLY A 1 86 ? -1.088 -7.706 -16.982 1.00 94.56 86 GLY A C 1
ATOM 699 O O . GLY A 1 86 ? -1.031 -8.505 -17.910 1.00 94.56 86 GLY A O 1
ATOM 700 N N . ILE A 1 87 ? -0.692 -8.023 -15.749 1.00 94.69 87 ILE A N 1
ATOM 701 C CA . ILE A 1 87 ? -0.274 -9.361 -15.326 1.00 94.69 87 ILE A CA 1
ATOM 702 C C . ILE A 1 87 ? -1.512 -10.109 -14.811 1.00 94.69 87 ILE A C 1
ATOM 704 O O . ILE A 1 87 ? -2.297 -9.552 -14.039 1.00 94.69 87 ILE A O 1
ATOM 708 N N . GLY A 1 88 ? -1.691 -11.363 -15.237 1.00 92.06 88 GLY A N 1
ATOM 709 C CA . GLY A 1 88 ? -2.759 -12.235 -14.736 1.00 92.06 88 GLY A CA 1
ATOM 710 C C . GLY A 1 88 ? -2.657 -12.441 -13.223 1.00 92.06 88 GLY A C 1
ATOM 711 O O . GLY A 1 88 ? -1.559 -12.535 -12.679 1.00 92.06 88 GLY A O 1
ATOM 712 N N . GLN A 1 89 ? -3.793 -12.498 -12.522 1.00 85.88 89 GLN A N 1
ATOM 713 C CA . GLN A 1 89 ? -3.815 -12.698 -11.060 1.00 85.88 89 GLN A CA 1
ATOM 714 C C . GLN A 1 89 ? -3.240 -14.062 -10.642 1.00 85.88 89 GLN A C 1
ATOM 716 O O . GLN A 1 89 ? -2.767 -14.231 -9.523 1.00 85.88 89 GLN A O 1
ATOM 721 N N . ASP A 1 90 ? -3.258 -15.016 -11.565 1.00 88.19 90 ASP A N 1
ATOM 722 C CA . ASP A 1 90 ? -2.734 -16.374 -11.483 1.00 88.19 90 ASP A CA 1
ATOM 723 C C . ASP A 1 90 ? -1.277 -16.498 -11.964 1.00 88.19 90 ASP A C 1
ATOM 725 O O . ASP A 1 90 ? -0.741 -17.605 -12.038 1.00 88.19 90 ASP A O 1
ATOM 729 N N . ALA A 1 91 ? -0.609 -15.381 -12.282 1.00 91.38 91 ALA A N 1
ATOM 730 C CA . ALA A 1 91 ? 0.780 -15.403 -12.720 1.00 91.38 91 ALA A CA 1
ATOM 731 C C . ALA A 1 91 ? 1.681 -16.063 -11.666 1.00 91.38 91 ALA A C 1
ATOM 733 O O . ALA A 1 91 ? 1.749 -15.638 -10.510 1.00 91.38 91 ALA A O 1
ATOM 734 N N . SER A 1 92 ? 2.408 -17.096 -12.092 1.00 93.12 92 SER A N 1
ATOM 735 C CA . SER A 1 92 ? 3.301 -17.848 -11.215 1.00 93.12 92 SER A CA 1
ATOM 736 C C . SER A 1 92 ? 4.471 -16.984 -10.734 1.00 93.12 92 SER A C 1
ATOM 738 O O . SER A 1 92 ? 5.114 -16.275 -11.516 1.00 93.12 92 SER A O 1
ATOM 740 N N . THR A 1 93 ? 4.757 -17.055 -9.434 1.00 94.12 93 THR A N 1
ATOM 741 C CA . THR A 1 93 ? 5.818 -16.287 -8.772 1.00 94.12 93 THR A CA 1
ATOM 742 C C . THR A 1 93 ? 6.905 -17.217 -8.249 1.00 94.12 93 THR A C 1
ATOM 744 O O . THR A 1 93 ? 6.615 -18.141 -7.494 1.00 94.12 93 THR A O 1
ATOM 747 N N . ILE A 1 94 ? 8.160 -16.929 -8.584 1.00 96.56 94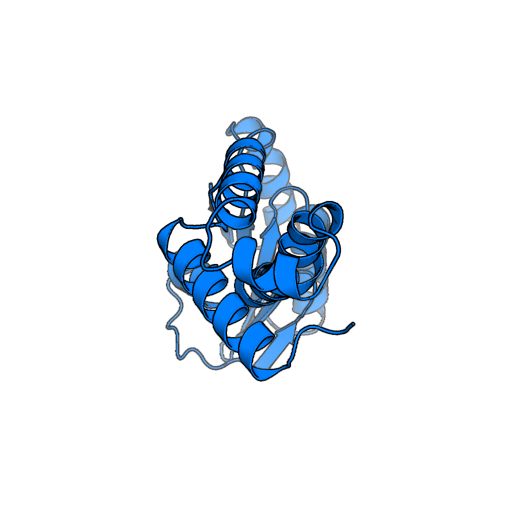 ILE A N 1
ATOM 748 C CA . ILE A 1 94 ? 9.342 -17.633 -8.072 1.00 96.56 94 ILE A CA 1
ATOM 749 C C . ILE A 1 94 ? 9.719 -17.115 -6.678 1.00 96.56 94 ILE A C 1
ATOM 751 O O . ILE A 1 94 ? 10.114 -17.895 -5.816 1.00 96.56 94 ILE A O 1
ATOM 755 N N . ALA A 1 95 ? 9.618 -15.801 -6.451 1.00 96.19 95 ALA A N 1
ATOM 756 C CA . ALA A 1 95 ? 9.999 -15.183 -5.182 1.00 96.19 95 ALA A CA 1
ATOM 757 C C . ALA A 1 95 ? 9.057 -14.042 -4.779 1.00 96.19 95 ALA A C 1
ATOM 759 O O . ALA A 1 95 ? 8.458 -13.369 -5.622 1.00 96.19 95 ALA A O 1
ATOM 760 N N . THR A 1 96 ? 8.959 -13.820 -3.468 1.00 95.94 96 THR A N 1
ATOM 761 C CA . THR A 1 96 ? 8.142 -12.785 -2.824 1.00 95.94 96 THR A CA 1
ATOM 762 C C . THR A 1 96 ? 9.013 -11.924 -1.920 1.00 95.94 96 THR A C 1
ATOM 764 O O . THR A 1 96 ? 9.741 -12.445 -1.082 1.00 95.94 96 THR A O 1
ATOM 767 N N . PHE A 1 97 ? 8.896 -10.602 -2.054 1.00 95.00 97 PHE A N 1
ATOM 768 C CA . PHE A 1 97 ? 9.644 -9.632 -1.258 1.00 95.00 97 PHE A CA 1
ATOM 769 C C . PHE A 1 97 ? 8.711 -8.771 -0.404 1.00 95.00 97 PHE A C 1
ATOM 771 O O . PHE A 1 97 ? 7.632 -8.390 -0.859 1.00 95.00 97 PHE A O 1
ATOM 778 N N . ILE A 1 98 ? 9.145 -8.453 0.822 1.00 88.94 98 ILE A N 1
ATOM 779 C CA . ILE A 1 98 ? 8.325 -7.752 1.825 1.00 88.94 98 ILE A CA 1
ATOM 780 C C . ILE A 1 98 ? 8.531 -6.233 1.790 1.00 88.94 98 ILE A C 1
ATOM 782 O O . ILE A 1 98 ? 7.566 -5.499 1.931 1.00 88.94 98 ILE A O 1
ATOM 786 N N . LYS A 1 99 ? 9.758 -5.715 1.641 1.00 89.19 99 LYS A N 1
ATOM 787 C CA . LYS A 1 99 ? 9.988 -4.263 1.530 1.00 89.19 99 LYS A CA 1
ATOM 788 C C . LYS A 1 99 ? 11.203 -3.929 0.661 1.00 89.19 99 LYS A C 1
ATOM 790 O O . LYS A 1 99 ? 12.260 -4.511 0.887 1.00 89.19 99 LYS A O 1
ATOM 795 N N . PRO A 1 100 ? 11.066 -2.991 -0.292 1.00 92.25 100 PRO A N 1
ATOM 796 C CA . PRO A 1 100 ? 9.793 -2.647 -0.942 1.00 92.25 100 PRO A CA 1
ATOM 797 C C . PRO A 1 100 ? 9.113 -3.930 -1.447 1.00 92.25 100 PRO A C 1
ATOM 799 O O . PRO A 1 100 ? 9.800 -4.910 -1.770 1.00 92.25 100 PRO A O 1
ATOM 802 N N . HIS A 1 101 ? 7.779 -3.957 -1.432 1.00 96.06 101 HIS A N 1
ATOM 803 C CA . HIS A 1 101 ? 7.025 -5.149 -1.821 1.00 96.06 101 HIS A CA 1
ATOM 804 C C . HIS A 1 101 ? 7.371 -5.522 -3.258 1.00 96.06 101 HIS A C 1
ATOM 806 O O . HIS A 1 101 ? 7.650 -4.643 -4.071 1.00 96.06 101 HIS A O 1
ATOM 812 N N . GLY A 1 102 ? 7.410 -6.811 -3.575 1.00 96.44 102 GLY A N 1
ATOM 813 C CA . GLY A 1 102 ? 7.790 -7.238 -4.917 1.00 96.44 102 GLY A CA 1
ATOM 814 C C . GLY A 1 102 ? 7.550 -8.709 -5.202 1.00 96.44 102 GLY A C 1
ATOM 815 O O . GLY A 1 102 ? 7.296 -9.509 -4.292 1.00 96.44 102 GLY A O 1
ATOM 816 N N . ARG A 1 103 ? 7.661 -9.060 -6.482 1.00 97.31 103 ARG A N 1
ATOM 817 C CA . ARG A 1 103 ? 7.622 -10.435 -6.984 1.00 97.31 103 ARG A CA 1
ATOM 818 C C . ARG A 1 103 ? 8.672 -10.625 -8.073 1.00 97.31 103 ARG A C 1
ATOM 820 O O . ARG A 1 103 ? 8.828 -9.752 -8.922 1.00 97.31 103 ARG A O 1
ATOM 827 N N . LEU A 1 104 ? 9.311 -11.791 -8.061 1.00 97.94 104 LEU A N 1
ATO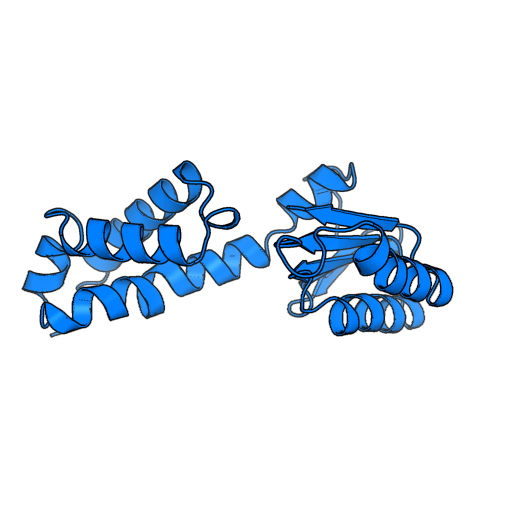M 828 C CA . LEU A 1 104 ? 9.956 -12.353 -9.244 1.00 97.94 104 LEU A CA 1
ATOM 829 C C . LEU A 1 104 ? 8.954 -13.304 -9.893 1.00 97.94 104 LEU A C 1
ATOM 831 O O . LEU A 1 104 ? 8.540 -14.278 -9.259 1.00 97.94 104 LEU A O 1
ATOM 835 N N . LEU A 1 105 ? 8.550 -13.018 -11.124 1.00 97.38 105 LEU A N 1
ATOM 836 C CA . LEU A 1 105 ? 7.630 -13.859 -11.886 1.00 97.38 105 LEU A CA 1
ATOM 837 C C . LEU A 1 105 ? 8.362 -15.034 -12.550 1.00 97.38 105 LEU A C 1
ATOM 839 O O . LEU A 1 105 ? 9.582 -15.010 -12.718 1.00 97.38 105 LEU A O 1
ATOM 843 N N . ALA A 1 106 ? 7.611 -16.063 -12.946 1.00 96.81 106 ALA A N 1
A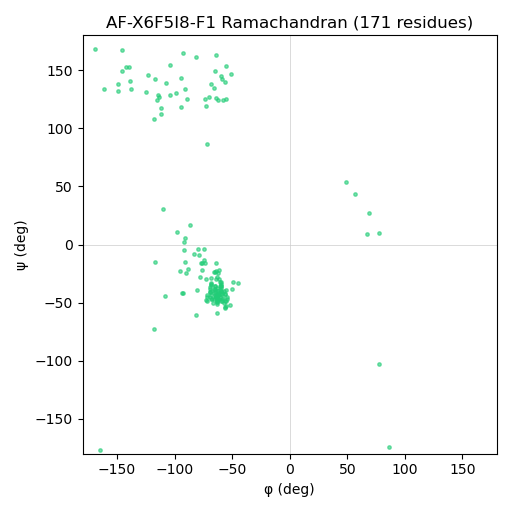TOM 844 C CA . ALA A 1 106 ? 8.145 -17.238 -13.641 1.00 96.81 106 ALA A CA 1
ATOM 845 C C . ALA A 1 106 ? 8.786 -16.916 -15.004 1.00 96.81 106 ALA A C 1
ATOM 847 O O . ALA A 1 106 ? 9.680 -17.634 -15.443 1.00 96.81 106 ALA A O 1
ATOM 848 N N . ASP A 1 107 ? 8.383 -15.814 -15.639 1.00 95.69 107 ASP A N 1
ATOM 849 C CA . ASP A 1 107 ? 8.975 -15.289 -16.877 1.00 95.69 107 ASP A CA 1
ATOM 850 C C . ASP A 1 107 ? 10.188 -14.369 -16.633 1.00 95.69 107 ASP A C 1
ATOM 852 O O . ASP A 1 107 ? 10.608 -13.629 -17.519 1.00 95.69 107 ASP A O 1
ATOM 856 N N . ASN A 1 108 ? 10.766 -14.429 -15.429 1.00 96.88 108 ASN A N 1
ATOM 857 C CA . ASN A 1 108 ? 11.922 -13.658 -14.975 1.00 96.88 108 ASN A CA 1
ATOM 858 C C . ASN A 1 108 ? 11.705 -12.145 -14.824 1.00 96.88 108 ASN A C 1
ATOM 860 O O . ASN A 1 108 ? 12.671 -11.430 -14.554 1.00 96.88 108 ASN A O 1
ATOM 864 N N . ARG A 1 109 ? 10.477 -11.626 -14.917 1.00 97.81 109 ARG A N 1
ATOM 865 C CA . ARG A 1 109 ? 10.214 -10.209 -14.628 1.00 97.81 109 ARG A CA 1
ATOM 866 C C . ARG A 1 109 ? 10.264 -9.927 -13.128 1.00 97.81 109 ARG A C 1
ATOM 868 O O . ARG A 1 109 ? 9.533 -10.538 -12.345 1.00 97.81 109 ARG A O 1
ATOM 875 N N . GLN A 1 110 ? 11.101 -8.971 -12.733 1.00 97.88 110 GLN A N 1
ATOM 876 C CA . GLN A 1 110 ? 11.115 -8.396 -11.391 1.00 97.88 110 GLN A CA 1
ATOM 877 C C . GLN A 1 110 ? 10.167 -7.205 -11.330 1.00 97.88 110 GLN A C 1
ATOM 879 O O . GLN A 1 110 ? 10.286 -6.249 -12.100 1.00 97.88 110 GLN A O 1
ATOM 884 N N . ILE A 1 111 ? 9.240 -7.245 -10.379 1.00 97.81 111 ILE A N 1
ATOM 885 C CA . ILE A 1 111 ? 8.353 -6.124 -10.089 1.00 97.81 111 ILE A CA 1
ATOM 886 C C . ILE A 1 111 ? 8.476 -5.696 -8.634 1.00 97.81 111 ILE A C 1
ATOM 888 O O . ILE A 1 111 ? 8.650 -6.525 -7.735 1.00 97.81 111 ILE A O 1
ATOM 892 N N . ALA A 1 112 ? 8.330 -4.398 -8.393 1.00 97.81 112 ALA A N 1
ATOM 893 C CA . ALA A 1 112 ? 8.248 -3.854 -7.049 1.00 97.81 112 ALA A CA 1
ATOM 894 C C . ALA A 1 112 ? 7.208 -2.744 -6.955 1.00 97.81 112 ALA A C 1
ATOM 896 O O . ALA A 1 112 ? 6.922 -2.046 -7.928 1.00 97.81 112 ALA A O 1
ATOM 897 N N . TRP A 1 113 ? 6.644 -2.569 -5.766 1.00 97.00 113 TRP A N 1
ATOM 898 C CA . TRP A 1 113 ? 5.691 -1.506 -5.503 1.00 97.00 113 TRP A CA 1
ATOM 899 C C . TRP A 1 113 ? 5.802 -0.961 -4.084 1.00 97.00 113 TRP A C 1
ATOM 901 O O . TRP A 1 113 ? 6.180 -1.653 -3.133 1.00 97.00 113 TRP A O 1
ATOM 911 N N . SER A 1 114 ? 5.487 0.322 -3.953 1.00 94.69 114 SER A N 1
ATOM 912 C CA . SER A 1 114 ? 5.555 1.073 -2.701 1.00 94.69 114 SER A CA 1
ATOM 913 C C . SER A 1 114 ? 4.779 2.379 -2.824 1.00 94.69 114 SER A C 1
ATOM 915 O O . SER A 1 114 ? 4.243 2.706 -3.884 1.00 94.69 114 SER A O 1
ATOM 917 N N . LYS A 1 115 ? 4.812 3.195 -1.767 1.00 92.00 115 LYS A N 1
ATOM 918 C CA . LYS A 1 115 ? 4.440 4.606 -1.888 1.00 92.00 115 LYS A CA 1
ATOM 919 C C . LYS A 1 115 ? 5.423 5.348 -2.790 1.00 92.00 115 LYS A C 1
ATOM 921 O O . LYS A 1 115 ? 6.616 5.040 -2.796 1.00 92.00 115 LYS A O 1
ATOM 926 N N . ALA A 1 116 ? 4.947 6.375 -3.483 1.00 93.31 116 ALA A N 1
ATOM 927 C CA . ALA A 1 116 ? 5.752 7.249 -4.325 1.00 93.31 116 ALA A CA 1
ATOM 928 C C . ALA A 1 116 ? 6.855 7.962 -3.532 1.00 93.31 116 ALA A C 1
ATOM 930 O O . ALA A 1 116 ? 7.962 8.137 -4.028 1.00 93.31 116 ALA A O 1
ATOM 931 N N . SER A 1 117 ? 6.609 8.303 -2.264 1.00 91.88 117 SER A N 1
ATOM 932 C CA . SER A 1 117 ? 7.633 8.860 -1.369 1.00 91.88 117 SER A CA 1
ATOM 933 C C . SER A 1 117 ? 8.824 7.920 -1.129 1.00 91.88 117 SER A C 1
ATOM 935 O O . SER A 1 117 ? 9.911 8.395 -0.804 1.00 91.88 117 SER A O 1
ATOM 937 N N . GLU A 1 118 ? 8.649 6.613 -1.337 1.00 94.38 118 GLU A N 1
ATOM 938 C CA . GLU A 1 118 ? 9.664 5.571 -1.150 1.00 94.38 118 GLU A CA 1
ATOM 939 C C . GLU A 1 118 ? 10.358 5.171 -2.467 1.00 94.38 118 GLU A C 1
ATOM 941 O O . GLU A 1 118 ? 11.107 4.195 -2.491 1.00 94.38 118 GLU A O 1
ATOM 946 N N . TRP A 1 119 ? 10.159 5.926 -3.560 1.00 96.44 119 TRP A N 1
ATOM 947 C CA . TRP A 1 119 ? 10.624 5.553 -4.904 1.00 96.44 119 TRP A CA 1
ATOM 948 C C . TRP A 1 119 ? 12.102 5.149 -4.962 1.00 96.44 119 TRP A C 1
ATOM 950 O O . TRP A 1 119 ? 12.434 4.190 -5.649 1.00 96.44 119 TRP A O 1
ATOM 960 N N . LYS A 1 120 ? 12.992 5.816 -4.212 1.00 97.38 120 LYS A N 1
ATOM 961 C CA . LYS A 1 120 ? 14.428 5.486 -4.195 1.00 97.38 120 LYS A CA 1
ATOM 962 C C . LYS A 1 120 ? 14.672 4.041 -3.765 1.00 97.38 120 LYS A C 1
ATOM 964 O O . LYS A 1 120 ? 15.390 3.321 -4.447 1.00 97.38 120 LYS A O 1
ATOM 969 N N . ALA A 1 121 ? 14.049 3.618 -2.665 1.00 97.69 121 ALA A N 1
ATOM 970 C CA . ALA A 1 121 ? 14.180 2.253 -2.164 1.00 97.69 121 ALA A CA 1
ATOM 971 C C . ALA A 1 121 ? 13.589 1.245 -3.158 1.00 97.69 121 ALA A C 1
ATOM 973 O O . ALA A 1 121 ? 14.166 0.187 -3.375 1.00 97.69 121 ALA A O 1
ATOM 974 N N . THR A 1 122 ? 12.478 1.595 -3.807 1.00 97.94 122 THR A N 1
ATOM 975 C CA . THR A 1 122 ? 11.804 0.753 -4.809 1.00 97.94 122 THR A CA 1
ATOM 976 C C . THR A 1 122 ? 12.636 0.536 -6.059 1.00 97.94 122 THR A C 1
ATOM 978 O O . THR A 1 122 ? 12.798 -0.609 -6.478 1.00 97.94 122 THR A O 1
ATOM 981 N N . LEU A 1 123 ? 13.214 1.598 -6.624 1.00 98.31 123 LEU A N 1
ATOM 982 C CA . LEU A 1 123 ? 14.077 1.470 -7.795 1.00 98.31 123 LEU A CA 1
ATOM 983 C C . LEU A 1 123 ? 15.386 0.740 -7.457 1.00 98.31 123 LEU A C 1
ATOM 985 O O . LEU A 1 123 ? 15.818 -0.105 -8.235 1.00 98.31 123 LEU A O 1
ATOM 989 N N . MET A 1 124 ? 15.992 1.012 -6.293 1.00 98.06 124 MET A N 1
ATOM 990 C CA . MET A 1 124 ? 17.212 0.311 -5.864 1.00 98.06 124 MET A CA 1
ATOM 991 C C . MET A 1 124 ? 16.970 -1.171 -5.627 1.00 98.06 124 MET A C 1
ATOM 993 O O . MET A 1 124 ? 17.708 -1.989 -6.157 1.00 98.06 124 MET A O 1
ATOM 997 N N . ALA A 1 125 ? 15.888 -1.533 -4.941 1.00 97.69 125 ALA A N 1
ATOM 998 C CA . ALA A 1 125 ? 15.564 -2.935 -4.731 1.00 97.69 125 ALA A CA 1
ATOM 999 C C . ALA A 1 125 ? 15.283 -3.669 -6.050 1.00 97.69 125 ALA A C 1
ATOM 1001 O O . ALA A 1 125 ? 15.670 -4.822 -6.189 1.00 97.69 125 ALA A O 1
ATOM 1002 N N . LEU A 1 126 ? 14.622 -3.032 -7.026 1.00 97.44 126 LEU A N 1
ATOM 1003 C CA . LEU A 1 126 ? 14.464 -3.619 -8.362 1.00 97.44 126 LEU A CA 1
ATOM 1004 C C . LEU A 1 126 ? 15.811 -3.861 -9.032 1.00 97.44 126 LEU A C 1
ATOM 1006 O O . LEU A 1 126 ? 16.020 -4.938 -9.586 1.00 97.44 126 LEU A O 1
ATOM 1010 N N . HIS A 1 127 ? 16.710 -2.882 -8.966 1.00 97.38 127 HIS A N 1
ATOM 1011 C CA . HIS A 1 127 ? 18.038 -2.989 -9.550 1.00 97.38 127 HIS A CA 1
ATOM 1012 C C . HIS A 1 127 ? 18.859 -4.109 -8.894 1.00 97.38 127 HIS A C 1
ATOM 1014 O O . HIS A 1 127 ? 19.322 -5.002 -9.595 1.00 97.38 127 HIS A O 1
ATOM 1020 N N . GLU A 1 128 ? 18.953 -4.125 -7.561 1.00 97.38 128 GLU A N 1
ATOM 1021 C CA . GLU A 1 128 ? 19.658 -5.157 -6.785 1.00 97.38 128 GLU A CA 1
ATOM 1022 C C . GLU A 1 128 ? 19.106 -6.558 -7.077 1.00 97.38 128 GLU A C 1
ATOM 1024 O O . GLU A 1 128 ? 19.849 -7.468 -7.438 1.00 97.38 128 GLU A O 1
ATOM 1029 N N . ARG A 1 129 ? 17.780 -6.727 -7.009 1.00 96.81 129 ARG A N 1
ATOM 1030 C CA . ARG A 1 129 ? 17.134 -8.027 -7.247 1.00 96.81 129 ARG A CA 1
ATOM 1031 C C . ARG A 1 129 ? 17.320 -8.515 -8.676 1.00 96.81 129 ARG A C 1
ATOM 1033 O O . ARG A 1 129 ? 17.439 -9.716 -8.883 1.00 96.81 129 ARG A O 1
ATOM 1040 N N . SER A 1 130 ? 17.318 -7.611 -9.653 1.00 96.25 130 SER A N 1
ATOM 1041 C CA . SER A 1 130 ? 17.514 -7.976 -11.062 1.00 96.25 130 SER A CA 1
ATOM 1042 C C . SER A 1 130 ? 18.979 -8.248 -11.387 1.00 96.25 130 SER A C 1
ATOM 1044 O O . SER A 1 130 ? 19.266 -9.065 -12.253 1.00 96.25 130 SER A O 1
ATOM 1046 N N . PHE A 1 131 ? 19.908 -7.617 -10.662 1.00 95.19 131 PHE A N 1
ATOM 1047 C CA . PHE A 1 131 ? 21.325 -7.960 -10.728 1.00 95.19 131 PHE A CA 1
ATOM 1048 C C . PHE A 1 131 ? 21.569 -9.401 -10.259 1.00 95.19 131 PHE A C 1
ATOM 1050 O O . PHE A 1 131 ? 22.350 -10.124 -10.870 1.00 95.19 131 PHE A O 1
ATOM 1057 N N . GLU A 1 132 ? 20.868 -9.841 -9.209 1.00 94.44 132 GLU A N 1
ATOM 1058 C CA . GLU A 1 132 ? 20.909 -11.236 -8.757 1.00 94.44 132 GLU A CA 1
ATOM 1059 C C . GLU A 1 132 ? 20.166 -12.182 -9.710 1.00 94.44 132 GLU A C 1
ATOM 1061 O O . GLU A 1 132 ? 20.675 -13.250 -10.058 1.00 94.44 132 GLU A O 1
ATOM 1066 N N . LYS A 1 133 ? 18.931 -11.831 -10.097 1.00 95.19 133 LYS A N 1
ATOM 1067 C CA . LYS A 1 133 ? 18.083 -12.672 -10.944 1.00 95.19 133 LYS A CA 1
ATOM 1068 C C . LYS A 1 133 ? 16.946 -11.905 -11.615 1.00 95.19 133 LYS A C 1
ATOM 1070 O O . LYS A 1 133 ? 16.124 -11.262 -10.961 1.00 95.19 133 LYS A O 1
ATOM 1075 N N . GLY A 1 134 ? 16.785 -12.160 -12.909 1.00 95.56 134 GLY A N 1
ATOM 1076 C CA . GLY A 1 134 ? 15.666 -11.664 -13.700 1.00 95.56 134 GLY A CA 1
ATOM 1077 C C . GLY A 1 134 ? 15.904 -10.268 -14.266 1.00 95.56 134 GLY A C 1
ATOM 1078 O O . GLY A 1 134 ? 17.000 -9.730 -14.181 1.00 95.56 134 GLY A O 1
ATOM 1079 N N . MET A 1 135 ? 14.878 -9.703 -14.890 1.00 96.62 135 MET A N 1
ATOM 1080 C CA . MET A 1 135 ? 14.945 -8.398 -15.546 1.00 96.62 135 MET A CA 1
ATOM 1081 C C . MET A 1 135 ? 14.177 -7.340 -14.744 1.00 96.62 135 MET A C 1
ATOM 1083 O O . MET A 1 135 ? 13.080 -7.642 -14.256 1.00 96.62 135 MET A O 1
ATOM 1087 N N . PRO A 1 136 ? 14.706 -6.108 -14.620 1.00 96.81 136 PRO A N 1
ATOM 1088 C CA . PRO A 1 136 ? 14.046 -5.024 -13.900 1.00 96.81 136 PRO A CA 1
ATOM 1089 C C . PRO A 1 136 ? 12.836 -4.526 -14.700 1.00 96.81 136 PRO A C 1
ATOM 1091 O O . PRO A 1 136 ? 12.921 -3.585 -15.480 1.00 96.81 136 PRO A O 1
ATOM 1094 N N . PHE A 1 137 ? 11.682 -5.165 -14.519 1.00 98.00 137 PHE A N 1
ATOM 1095 C CA . PHE A 1 137 ? 10.524 -4.925 -15.375 1.00 98.00 137 PHE A CA 1
ATOM 1096 C C . PHE A 1 137 ? 9.744 -3.679 -14.957 1.00 98.00 137 PHE A C 1
ATOM 1098 O O . PHE A 1 137 ? 9.594 -2.747 -15.744 1.00 98.00 137 PHE A O 1
ATOM 1105 N N . ALA A 1 138 ? 9.218 -3.635 -13.727 1.00 98.19 138 ALA A N 1
ATOM 1106 C CA . ALA A 1 138 ? 8.301 -2.552 -13.375 1.00 98.19 138 ALA A CA 1
ATOM 1107 C C . ALA A 1 138 ? 8.300 -2.113 -11.909 1.00 98.19 138 ALA A C 1
ATOM 1109 O O . ALA A 1 138 ? 8.233 -2.930 -10.988 1.00 98.19 138 ALA A O 1
ATOM 1110 N N . ALA A 1 139 ? 8.251 -0.793 -11.718 1.00 98.12 139 ALA A N 1
ATOM 1111 C CA . ALA A 1 139 ? 7.956 -0.135 -10.451 1.00 98.12 139 ALA A CA 1
ATOM 1112 C C . ALA A 1 139 ? 6.520 0.415 -10.453 1.00 98.12 139 ALA A C 1
ATOM 1114 O O . ALA A 1 139 ? 6.145 1.169 -11.350 1.00 98.12 139 ALA A O 1
ATOM 1115 N N . VAL A 1 140 ? 5.723 0.092 -9.433 1.00 97.06 140 VAL A N 1
ATOM 1116 C CA . VAL A 1 140 ? 4.386 0.675 -9.226 1.00 97.06 140 VAL A CA 1
ATOM 1117 C C . VAL A 1 140 ? 4.402 1.560 -7.979 1.00 97.06 140 VAL A C 1
ATOM 1119 O O . VAL A 1 140 ? 4.645 1.087 -6.870 1.00 97.06 140 VAL A O 1
ATOM 1122 N N . LEU A 1 141 ? 4.148 2.854 -8.149 1.00 95.25 141 LEU A N 1
ATOM 1123 C CA . LEU A 1 141 ? 4.245 3.868 -7.101 1.00 95.25 141 LEU A CA 1
ATOM 1124 C C . LEU A 1 141 ? 2.855 4.405 -6.750 1.00 95.25 141 LEU A C 1
ATOM 1126 O O . LEU A 1 141 ? 2.221 5.074 -7.561 1.00 95.25 141 LEU A O 1
ATOM 1130 N N . THR A 1 142 ? 2.379 4.108 -5.541 1.00 90.25 142 THR A N 1
ATOM 1131 C CA . THR A 1 142 ? 1.068 4.539 -5.025 1.00 90.25 142 THR A CA 1
ATOM 1132 C C . THR A 1 142 ? 1.150 5.846 -4.248 1.00 90.25 142 THR A C 1
ATOM 1134 O O . THR A 1 142 ? 2.221 6.208 -3.771 1.00 90.25 142 THR A O 1
ATOM 1137 N N . GLU A 1 143 ? 0.015 6.501 -3.998 1.00 84.31 143 GLU A N 1
ATOM 1138 C CA . GLU A 1 143 ? -0.036 7.753 -3.223 1.00 84.31 143 GLU A CA 1
ATOM 1139 C C . GLU A 1 143 ? 0.865 8.834 -3.858 1.00 84.31 143 GLU A C 1
ATOM 1141 O O . GLU A 1 143 ? 1.629 9.514 -3.173 1.00 84.31 143 GLU A O 1
ATOM 1146 N N . ALA A 1 144 ? 0.818 8.960 -5.189 1.00 81.06 144 ALA A N 1
ATOM 1147 C CA . ALA A 1 144 ? 1.624 9.925 -5.940 1.00 81.06 144 ALA A CA 1
ATOM 1148 C C . ALA A 1 144 ? 1.121 11.383 -5.816 1.00 81.06 144 ALA A C 1
ATOM 1150 O O . ALA A 1 144 ? 1.786 12.316 -6.273 1.00 81.06 144 ALA A O 1
ATOM 1151 N N . GLY A 1 145 ? -0.005 11.602 -5.131 1.00 72.50 145 GLY A N 1
ATOM 1152 C CA . GLY A 1 145 ? -0.529 12.929 -4.821 1.00 72.50 145 GLY A CA 1
ATOM 1153 C C . GLY A 1 145 ? 0.463 13.841 -4.077 1.00 72.50 145 GLY A C 1
ATOM 1154 O O . GLY A 1 145 ? 1.373 13.404 -3.368 1.00 72.50 145 GLY A O 1
ATOM 1155 N N . GLY A 1 146 ? 0.290 15.155 -4.237 1.00 78.12 146 GLY A N 1
ATOM 1156 C CA . GLY A 1 146 ? 1.170 16.162 -3.639 1.00 78.12 146 GLY A CA 1
ATOM 1157 C C . GLY A 1 146 ? 2.490 16.298 -4.398 1.00 78.12 146 GLY A C 1
ATOM 1158 O O . GLY A 1 146 ? 2.523 16.920 -5.457 1.00 78.12 146 GLY A O 1
ATOM 1159 N N . LYS A 1 147 ? 3.580 15.725 -3.864 1.00 79.31 147 LYS A N 1
ATOM 1160 C CA . LYS A 1 147 ? 4.943 15.910 -4.401 1.00 79.31 147 LYS A CA 1
ATOM 1161 C C . LYS A 1 147 ? 5.125 15.371 -5.820 1.00 79.31 147 LYS A C 1
ATOM 1163 O O . LYS A 1 147 ? 5.977 15.879 -6.524 1.00 79.31 147 LYS A O 1
ATOM 1168 N N . PHE A 1 148 ? 4.368 14.359 -6.237 1.00 88.75 148 PHE A N 1
ATOM 1169 C CA . PHE A 1 148 ? 4.466 13.788 -7.586 1.00 88.75 148 PHE A CA 1
ATOM 1170 C C . PHE A 1 148 ? 3.222 14.112 -8.423 1.00 88.75 148 PHE A C 1
ATOM 1172 O O . PHE A 1 148 ? 2.837 13.340 -9.300 1.00 88.75 148 PHE A O 1
ATOM 1179 N N . SER A 1 149 ? 2.589 15.259 -8.154 1.00 84.75 149 SER A N 1
ATOM 1180 C CA . SER A 1 149 ? 1.408 15.730 -8.889 1.00 84.75 149 SER A CA 1
ATOM 1181 C C . SER A 1 149 ? 1.743 16.304 -10.268 1.00 84.75 149 SER A C 1
ATOM 1183 O O . SER A 1 149 ? 0.881 16.324 -11.145 1.00 84.75 149 SER A O 1
ATOM 1185 N N . THR A 1 150 ? 2.987 16.743 -10.488 1.00 88.44 150 THR A N 1
ATOM 1186 C CA . THR A 1 150 ? 3.420 17.320 -11.764 1.00 88.44 150 THR A CA 1
ATOM 1187 C C . THR A 1 150 ? 4.262 16.343 -12.582 1.00 88.44 150 THR A C 1
ATOM 1189 O O . THR A 1 150 ? 4.953 15.469 -12.051 1.00 88.44 150 THR A O 1
ATOM 1192 N N . LYS A 1 151 ? 4.262 16.524 -13.910 1.00 90.12 151 LYS A N 1
ATOM 1193 C CA . LYS A 1 151 ? 5.159 15.780 -14.811 1.00 90.12 151 LYS A CA 1
ATOM 1194 C C . LYS A 1 151 ? 6.635 16.018 -14.482 1.00 90.12 151 LYS A C 1
ATOM 1196 O O . LYS A 1 151 ? 7.437 15.098 -14.592 1.00 90.12 151 LYS A O 1
ATOM 1201 N N . GLN A 1 152 ? 6.990 17.234 -14.064 1.00 91.69 152 GLN A N 1
ATOM 1202 C CA . GLN A 1 152 ? 8.368 17.579 -13.721 1.00 91.69 152 GLN A CA 1
ATOM 1203 C C . GLN A 1 152 ? 8.852 16.783 -12.505 1.00 91.69 152 GLN A C 1
ATOM 1205 O O . GLN A 1 152 ? 9.938 16.209 -12.551 1.00 91.69 152 GLN A O 1
ATOM 1210 N N . ASP A 1 153 ? 8.028 16.652 -11.467 1.00 89.69 153 ASP A N 1
ATOM 1211 C CA . ASP A 1 153 ? 8.393 15.866 -10.285 1.00 89.69 153 ASP A CA 1
ATOM 1212 C C . ASP A 1 153 ? 8.539 14.369 -10.597 1.00 89.69 153 ASP A C 1
ATOM 1214 O O . ASP A 1 153 ? 9.456 13.709 -10.098 1.00 89.69 153 ASP A O 1
ATOM 1218 N N . ARG A 1 154 ? 7.670 13.828 -11.464 1.00 95.56 154 ARG A N 1
ATOM 1219 C CA . ARG A 1 154 ? 7.736 12.426 -11.918 1.00 95.56 154 ARG A CA 1
ATOM 1220 C C . ARG A 1 154 ? 8.962 12.155 -12.798 1.00 95.56 154 ARG A C 1
ATOM 1222 O O . ARG A 1 154 ? 9.570 11.092 -12.672 1.00 95.56 154 ARG A O 1
ATOM 1229 N N . SER A 1 155 ? 9.395 13.137 -13.595 1.00 95.81 155 SER A N 1
ATOM 1230 C CA . SER A 1 155 ? 10.518 12.995 -14.536 1.00 95.81 155 SER A CA 1
ATOM 1231 C C . SER A 1 155 ? 11.847 12.627 -13.870 1.00 95.81 155 SER A C 1
ATOM 1233 O O . SER A 1 155 ? 12.646 11.888 -14.445 1.00 95.81 155 SER A O 1
ATOM 1235 N N . VAL A 1 156 ? 12.085 13.083 -12.634 1.00 95.25 156 VAL A N 1
ATOM 1236 C CA . VAL A 1 156 ? 13.297 12.725 -11.878 1.00 95.25 156 VAL A CA 1
ATOM 1237 C C . VAL A 1 156 ? 13.311 11.229 -11.565 1.00 95.25 156 VAL A C 1
ATOM 1239 O O . VAL A 1 156 ? 14.348 10.575 -11.684 1.00 95.25 156 VAL A O 1
ATOM 1242 N N . VAL A 1 157 ? 12.155 10.679 -11.194 1.00 97.25 157 VAL A N 1
ATOM 1243 C CA . VAL A 1 157 ? 11.995 9.258 -10.865 1.00 97.25 157 VAL A CA 1
ATOM 1244 C C . VAL A 1 157 ? 12.078 8.403 -12.127 1.00 97.25 157 VAL A C 1
ATOM 1246 O O . VAL A 1 157 ? 12.787 7.402 -12.137 1.00 97.25 157 VAL A O 1
ATOM 1249 N N . GLU A 1 158 ? 11.426 8.823 -13.209 1.00 98.00 158 GLU A N 1
ATOM 1250 C CA . GLU A 1 158 ? 11.454 8.136 -14.508 1.00 98.00 158 GLU A CA 1
ATOM 1251 C C . GLU A 1 158 ? 12.859 8.145 -15.134 1.00 98.00 158 GLU A C 1
ATOM 1253 O O . GLU A 1 158 ? 13.321 7.123 -15.646 1.00 98.00 158 GLU A O 1
ATOM 1258 N N . SER A 1 159 ? 13.593 9.258 -15.018 1.00 98.19 159 SER A N 1
ATOM 1259 C CA . SER A 1 159 ? 14.997 9.343 -15.439 1.00 98.19 159 SER A CA 1
ATOM 1260 C C . SER A 1 159 ? 15.886 8.385 -14.643 1.00 98.19 159 SER A C 1
ATOM 1262 O O . SER A 1 159 ? 16.726 7.698 -15.225 1.00 98.19 159 SER A O 1
ATOM 1264 N N . ALA A 1 160 ? 15.697 8.306 -13.321 1.00 98.12 160 ALA A N 1
ATOM 1265 C CA . ALA A 1 160 ? 16.428 7.362 -12.480 1.00 98.12 160 ALA A CA 1
ATOM 1266 C C . ALA A 1 160 ? 16.092 5.905 -12.836 1.00 98.12 160 ALA A C 1
ATOM 1268 O O . ALA A 1 160 ? 17.002 5.096 -12.980 1.00 98.12 160 ALA A O 1
ATOM 1269 N N . ALA A 1 161 ? 14.811 5.585 -13.036 1.00 98.19 161 ALA A N 1
ATOM 1270 C CA . ALA A 1 161 ? 14.361 4.254 -13.435 1.00 98.19 161 ALA A CA 1
ATOM 1271 C C . ALA A 1 161 ? 14.992 3.821 -14.765 1.00 98.19 161 ALA A C 1
ATOM 1273 O O . ALA A 1 161 ? 15.576 2.742 -14.84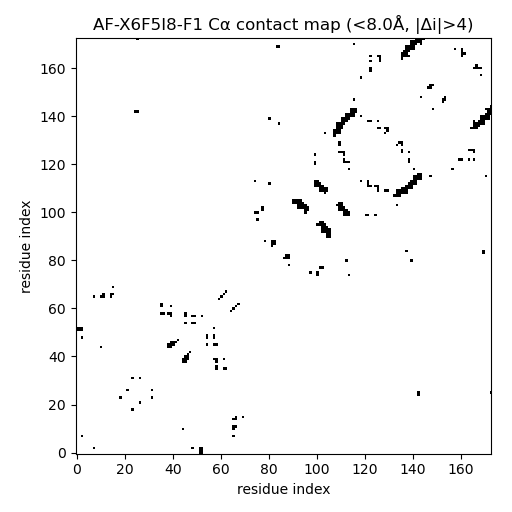2 1.00 98.19 161 ALA A O 1
ATOM 1274 N N . THR A 1 162 ? 14.983 4.712 -15.760 1.00 98.12 162 THR A N 1
ATOM 1275 C CA . THR A 1 162 ? 15.606 4.481 -17.073 1.00 98.12 162 THR A CA 1
ATOM 1276 C C . THR A 1 162 ? 17.098 4.170 -16.940 1.00 98.12 162 THR A C 1
ATOM 1278 O O . THR A 1 162 ? 17.587 3.204 -17.517 1.00 98.12 162 THR A O 1
ATOM 1281 N N . LYS A 1 163 ? 17.834 4.946 -16.131 1.00 98.12 163 LYS A N 1
ATOM 1282 C CA . LYS A 1 163 ? 19.274 4.724 -15.893 1.00 98.12 163 LYS A CA 1
ATOM 1283 C C . LYS A 1 163 ? 19.577 3.404 -15.181 1.00 98.12 163 LYS A C 1
ATOM 1285 O O . LYS A 1 163 ? 20.684 2.896 -15.308 1.00 98.12 163 LYS A O 1
ATOM 1290 N N . LEU A 1 164 ? 18.611 2.860 -14.445 1.00 97.62 164 LEU A N 1
ATOM 1291 C CA . LEU A 1 164 ? 18.713 1.570 -13.759 1.00 97.62 164 LEU A CA 1
ATOM 1292 C C . LEU A 1 164 ? 18.214 0.396 -14.612 1.00 97.62 164 LEU A C 1
ATOM 1294 O O . LEU A 1 164 ? 18.202 -0.735 -14.129 1.00 97.62 164 LEU A O 1
ATOM 1298 N N . GLY A 1 165 ? 17.80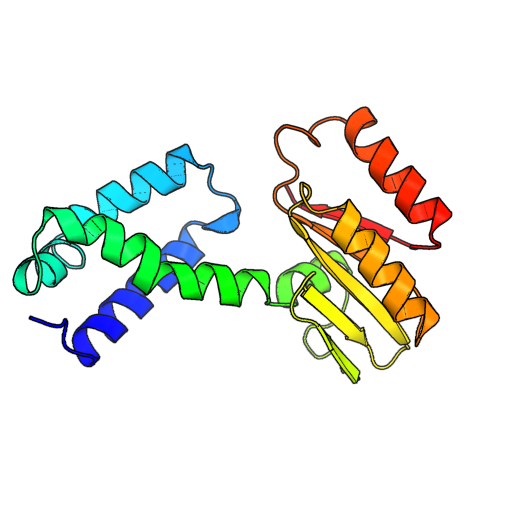3 0.662 -15.857 1.00 97.25 165 GLY A N 1
ATOM 1299 C CA . GLY A 1 165 ? 17.275 -0.333 -16.786 1.00 97.25 165 GLY A CA 1
ATOM 1300 C C . GLY A 1 165 ? 15.827 -0.741 -16.517 1.00 97.25 165 GLY A C 1
ATOM 1301 O O . GLY A 1 165 ? 15.369 -1.701 -17.120 1.00 97.25 165 GLY A O 1
ATOM 1302 N N . ILE A 1 166 ? 15.106 -0.046 -15.630 1.00 98.31 166 ILE A N 1
ATOM 1303 C CA . ILE A 1 166 ? 13.718 -0.388 -15.294 1.00 98.31 166 ILE A CA 1
ATOM 1304 C C . ILE A 1 166 ? 12.803 -0.012 -16.463 1.00 98.31 166 ILE A C 1
ATOM 1306 O O . ILE A 1 166 ? 12.703 1.165 -16.809 1.00 98.31 166 ILE A O 1
ATOM 1310 N N . GLU A 1 167 ? 12.110 -0.996 -17.039 1.00 96.75 167 GLU A N 1
ATOM 1311 C CA . GLU A 1 167 ? 11.327 -0.803 -18.271 1.00 96.75 167 GLU A CA 1
ATOM 1312 C C . GLU A 1 167 ? 10.087 0.076 -18.071 1.00 96.75 167 GLU A C 1
ATOM 1314 O O . GLU A 1 167 ? 9.715 0.847 -18.959 1.00 96.75 167 GLU A O 1
ATOM 1319 N N . LYS A 1 168 ? 9.419 -0.035 -16.915 1.00 97.25 168 LYS A N 1
ATOM 1320 C CA . LYS A 1 168 ? 8.149 0.656 -16.663 1.00 97.25 168 LYS A CA 1
ATOM 1321 C C . LYS A 1 168 ? 8.060 1.252 -15.261 1.00 97.25 168 LYS A C 1
ATOM 1323 O O . LYS A 1 168 ? 8.285 0.578 -14.259 1.00 97.25 168 LYS A O 1
ATOM 1328 N N . VAL A 1 169 ? 7.609 2.503 -15.182 1.00 97.75 16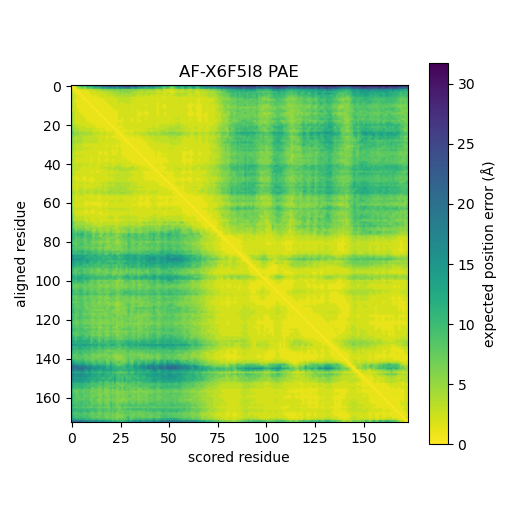9 VAL A N 1
ATOM 1329 C CA . VAL A 1 169 ? 7.147 3.130 -13.935 1.00 97.75 169 VAL A CA 1
ATOM 1330 C C . VAL A 1 169 ? 5.661 3.435 -14.075 1.00 97.75 169 VAL A C 1
ATOM 1332 O O . VAL A 1 169 ? 5.243 4.097 -15.022 1.00 97.75 169 VAL A O 1
ATOM 1335 N N . VAL A 1 170 ? 4.848 2.931 -13.149 1.00 96.56 170 VAL A N 1
ATOM 1336 C CA . VAL A 1 170 ? 3.403 3.178 -13.103 1.00 96.56 170 VAL A CA 1
ATOM 1337 C C . VAL A 1 170 ? 3.071 3.983 -11.861 1.00 96.56 170 VAL A C 1
ATOM 1339 O O . VAL A 1 170 ? 3.396 3.578 -10.748 1.00 96.56 170 VAL A O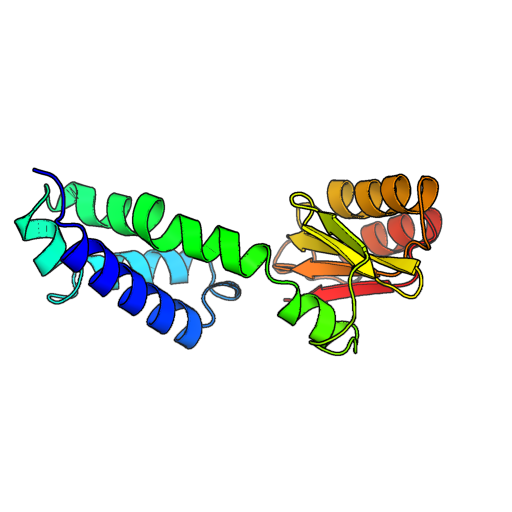 1
ATOM 1342 N N . TRP A 1 171 ? 2.380 5.100 -12.054 1.00 93.88 171 TRP A N 1
ATOM 1343 C CA . TRP A 1 171 ? 1.913 5.966 -10.979 1.00 93.88 171 TRP A CA 1
ATOM 1344 C C . TRP A 1 171 ? 0.446 5.672 -10.674 1.00 93.88 171 TRP A C 1
ATOM 1346 O O . TRP A 1 171 ? -0.376 5.618 -11.587 1.00 93.88 171 TRP A O 1
ATOM 1356 N N . LEU A 1 172 ? 0.127 5.477 -9.398 1.00 87.25 172 LEU A N 1
ATOM 1357 C CA . LEU A 1 172 ? -1.233 5.310 -8.900 1.00 87.25 172 LEU A CA 1
ATOM 1358 C C . LEU A 1 172 ? -1.530 6.448 -7.928 1.00 87.25 172 LEU A C 1
ATOM 1360 O O . LEU A 1 172 ? -0.982 6.490 -6.821 1.00 87.25 172 LEU A O 1
ATOM 1364 N N . ASP A 1 173 ? -2.382 7.357 -8.384 1.00 78.00 173 ASP A N 1
ATOM 1365 C CA . ASP A 1 173 ? -2.911 8.462 -7.589 1.00 78.00 173 ASP A CA 1
ATOM 1366 C C . ASP A 1 173 ? -3.964 7.977 -6.575 1.00 78.00 173 ASP A C 1
ATOM 1368 O O . ASP A 1 173 ? -4.684 6.986 -6.865 1.00 78.00 173 ASP A O 1
#

Sequence (173 aa):
MSVPTKIKKAIKDRLWAEADNLSWWSLSAADKTRYYTIWTETKEVGGVLGSYMDPRQVRVYIKDTLLKPYTRETSASPEKAFRVLGIGQDASTIATFIKPHGRLLADNRQIAWSKASEWKATLMALHERSFEKGMPFAAVLTEAGGKFSTKQDRSVVESAATKLGIEKVVWLD

Secondary structure (DSSP, 8-state):
-PPPHHHHHHHHHHHHHHHHHTTGGGS-HHHHHHHHHHHHH-IIIIIHHHTTS-HHHHHHHIIIIIIHHHHHHHHH-SHHHHHHHT--TT--EEEEEETTEEEEETTSEEEEEEEGGGHHHHHHHHHHHHHHSSEEEEEEEE--TTTTSSHHHHHHHHHHHHHTT--EEEEE-

Nearest PDB structures (foldseek):
  5vq9-assembly1_D  TM=4.862E-01  e=3.410E-01  Homo sapiens
  3of5-assembly1_A  TM=4.900E-01  e=3.210E+00  Francisella tularensis subsp. tularensis SCHU S4
  1ght-assembly1_A  TM=4.171E-01  e=2.186E+00  Escherichia coli
  3ug6-assembly1_A  TM=2.033E-01  e=7.870E+00  Methanocaldococcus jannaschii DSM 2661